Protein AF-A0A2V8Q2A3-F1 (afdb_monomer_lite)

Structure (mmCIF, N/CA/C/O backbone):
data_AF-A0A2V8Q2A3-F1
#
_entry.id   AF-A0A2V8Q2A3-F1
#
loop_
_atom_site.group_PDB
_atom_site.id
_atom_site.type_symbol
_atom_site.label_atom_id
_atom_site.label_alt_id
_atom_site.label_comp_id
_atom_site.label_asym_id
_atom_site.label_entity_id
_atom_site.label_seq_id
_atom_site.pdbx_PDB_ins_code
_atom_site.Cartn_x
_atom_site.Cartn_y
_atom_site.Cartn_z
_atom_site.occupancy
_atom_site.B_iso_or_equiv
_atom_site.auth_seq_id
_atom_site.auth_comp_id
_atom_site.auth_asym_id
_atom_site.auth_atom_id
_atom_site.pdbx_PDB_model_num
ATOM 1 N N . MET A 1 1 ? -83.995 -7.695 6.734 1.00 39.56 1 MET A N 1
ATOM 2 C CA . MET A 1 1 ? -83.253 -7.052 5.630 1.00 39.56 1 MET A CA 1
ATOM 3 C C . MET A 1 1 ? -81.936 -6.563 6.215 1.00 39.56 1 MET A C 1
ATOM 5 O O . MET A 1 1 ? -81.963 -5.676 7.056 1.00 39.56 1 MET A O 1
ATOM 9 N N . TYR A 1 2 ? -80.833 -7.259 5.929 1.00 39.94 2 TYR A N 1
ATOM 10 C CA . TYR A 1 2 ? -79.522 -7.012 6.541 1.00 39.94 2 TYR A CA 1
ATOM 11 C C . TYR A 1 2 ? -78.888 -5.741 5.960 1.00 39.94 2 TYR A C 1
ATOM 13 O O . TYR A 1 2 ? -78.730 -5.645 4.746 1.00 39.94 2 TYR A O 1
ATOM 21 N N . LEU A 1 3 ? -78.504 -4.792 6.817 1.00 38.31 3 LEU A N 1
ATOM 22 C CA . LEU A 1 3 ? -77.624 -3.684 6.446 1.00 38.31 3 LEU A CA 1
ATOM 23 C C . LEU A 1 3 ? -76.182 -4.138 6.727 1.00 38.31 3 LEU A C 1
ATOM 25 O O . LEU A 1 3 ? -75.774 -4.235 7.883 1.00 38.31 3 LEU A O 1
ATOM 29 N N . LEU A 1 4 ? -75.438 -4.505 5.679 1.00 42.66 4 LEU A N 1
ATOM 30 C CA . LEU A 1 4 ? -74.013 -4.830 5.781 1.00 42.66 4 LEU A CA 1
ATOM 31 C C . LEU A 1 4 ? -73.208 -3.531 5.922 1.00 42.66 4 LEU A C 1
ATOM 33 O O . LEU A 1 4 ? -73.005 -2.808 4.948 1.00 42.66 4 LEU A O 1
ATOM 37 N N . SER A 1 5 ? -72.719 -3.254 7.126 1.00 50.38 5 SER A N 1
ATOM 38 C CA . SER A 1 5 ? -71.691 -2.239 7.361 1.00 50.38 5 SER A CA 1
ATOM 39 C C . SER A 1 5 ? -70.329 -2.787 6.925 1.00 50.38 5 SER A C 1
ATOM 41 O O . SER A 1 5 ? -69.713 -3.577 7.637 1.00 50.38 5 SER A O 1
ATOM 43 N N . PHE A 1 6 ? -69.849 -2.377 5.750 1.00 48.38 6 PHE A N 1
ATOM 44 C CA . PHE A 1 6 ? -68.465 -2.598 5.327 1.00 48.38 6 PHE A CA 1
ATOM 45 C C . PHE A 1 6 ? -67.551 -1.595 6.043 1.00 48.38 6 PHE A C 1
ATOM 47 O O . PHE A 1 6 ? -67.412 -0.451 5.617 1.00 48.38 6 PHE A O 1
ATOM 54 N N . VAL A 1 7 ? -66.916 -2.017 7.137 1.00 54.50 7 VAL A N 1
ATOM 55 C CA . VAL A 1 7 ? -65.781 -1.289 7.719 1.00 54.50 7 VAL A CA 1
ATOM 56 C C . VAL A 1 7 ? -64.512 -1.853 7.085 1.00 54.50 7 VAL A C 1
ATOM 58 O O . VAL A 1 7 ? -64.016 -2.905 7.482 1.00 54.50 7 VAL A O 1
ATOM 61 N N . LEU A 1 8 ? -64.012 -1.170 6.052 1.00 52.56 8 LEU A N 1
ATOM 62 C CA . LEU A 1 8 ? -62.699 -1.441 5.470 1.00 52.56 8 LEU A CA 1
ATOM 63 C C . LEU A 1 8 ? -61.628 -1.027 6.494 1.00 52.56 8 LEU A C 1
ATOM 65 O O . LEU A 1 8 ? -61.314 0.153 6.651 1.00 52.56 8 LEU A O 1
ATOM 69 N N . GLY A 1 9 ? -61.089 -2.001 7.225 1.00 53.72 9 GLY A N 1
ATOM 70 C CA . GLY A 1 9 ? -59.920 -1.803 8.073 1.00 53.72 9 GLY A CA 1
ATOM 71 C C . GLY A 1 9 ? -58.690 -1.529 7.212 1.00 53.72 9 GLY A C 1
ATOM 72 O O . GLY A 1 9 ? -58.148 -2.441 6.590 1.00 53.72 9 GLY A O 1
ATOM 73 N N . PHE A 1 10 ? -58.241 -0.275 7.173 1.00 53.62 10 PHE A N 1
ATOM 74 C CA . PHE A 1 10 ? -56.933 0.085 6.634 1.00 53.62 10 PHE A CA 1
ATOM 75 C C . PHE A 1 10 ? -55.842 -0.461 7.566 1.00 53.62 10 PHE A C 1
ATOM 77 O O . PHE A 1 10 ? -55.455 0.173 8.547 1.00 53.62 10 PHE A O 1
ATOM 84 N N . TYR A 1 11 ? -55.344 -1.658 7.253 1.00 53.25 11 TYR A N 1
ATOM 85 C CA . TYR A 1 11 ? -54.099 -2.183 7.805 1.00 53.25 11 TYR A CA 1
ATOM 86 C C . TYR A 1 11 ? -52.934 -1.359 7.251 1.00 53.25 11 TYR A C 1
ATOM 88 O O . TYR A 1 11 ? -52.413 -1.621 6.168 1.00 53.25 11 TYR A O 1
ATOM 96 N N . ILE A 1 12 ? -52.527 -0.335 7.999 1.00 57.44 12 ILE A N 1
ATOM 97 C CA . ILE A 1 12 ? -51.263 0.366 7.774 1.00 57.44 12 ILE A CA 1
ATOM 98 C C . ILE A 1 12 ? -50.139 -0.585 8.193 1.00 57.44 12 ILE A C 1
ATOM 100 O O . ILE A 1 12 ? -49.750 -0.659 9.358 1.00 57.44 12 ILE A O 1
ATOM 104 N N . TRP A 1 13 ? -49.636 -1.357 7.231 1.00 53.16 13 TRP A N 1
ATOM 105 C CA . TRP A 1 13 ? -48.379 -2.078 7.375 1.00 53.16 13 TRP A CA 1
ATOM 106 C C . TRP A 1 13 ? -47.254 -1.043 7.412 1.00 53.16 13 TRP A C 1
ATOM 108 O O . TRP A 1 13 ? -46.743 -0.597 6.385 1.00 53.16 13 TRP A O 1
ATOM 118 N N . ASN A 1 14 ? -46.890 -0.613 8.617 1.00 52.22 14 ASN A N 1
ATOM 119 C CA . ASN A 1 14 ? -45.687 0.170 8.830 1.00 52.22 14 ASN A CA 1
ATOM 120 C C . ASN A 1 14 ? -44.480 -0.765 8.663 1.00 52.22 14 ASN A C 1
ATOM 122 O O . ASN A 1 14 ? -43.992 -1.355 9.624 1.00 52.22 14 ASN A O 1
ATOM 126 N N . CYS A 1 15 ? -44.028 -0.957 7.423 1.00 58.41 15 CYS A N 1
ATOM 127 C CA . CYS A 1 15 ? -42.730 -1.563 7.159 1.00 58.41 15 CYS A CA 1
ATOM 128 C C . CYS A 1 15 ? -41.649 -0.525 7.480 1.00 58.41 15 CYS A C 1
ATOM 130 O O . CYS A 1 15 ? -41.096 0.119 6.588 1.00 58.41 15 CYS A O 1
ATOM 132 N N . SER A 1 16 ? -41.311 -0.377 8.762 1.00 60.31 16 SER A N 1
ATOM 133 C CA . SER A 1 16 ? -40.026 0.201 9.131 1.00 60.31 16 SER A CA 1
ATOM 134 C C . SER A 1 16 ? -38.950 -0.793 8.697 1.00 60.31 16 SER A C 1
ATOM 136 O O . SER A 1 16 ? -38.624 -1.762 9.380 1.00 60.31 16 SER A O 1
ATOM 138 N N . ARG A 1 17 ? -38.417 -0.598 7.487 1.00 55.19 17 ARG A N 1
ATOM 139 C CA . ARG A 1 17 ? -37.223 -1.311 7.035 1.00 55.19 17 ARG A CA 1
ATOM 140 C C . ARG A 1 17 ? -36.075 -0.813 7.910 1.00 55.19 17 ARG A C 1
ATOM 142 O O . ARG A 1 17 ? -35.442 0.193 7.597 1.00 55.19 17 ARG A O 1
ATOM 149 N N . ALA A 1 18 ? -35.848 -1.473 9.042 1.00 58.09 18 ALA A N 1
ATOM 150 C CA . ALA A 1 18 ? -34.633 -1.286 9.809 1.00 58.09 18 ALA A CA 1
ATOM 151 C C . ALA A 1 18 ? -33.475 -1.601 8.857 1.00 58.09 18 ALA A C 1
ATOM 153 O O . ALA A 1 18 ? -33.316 -2.744 8.426 1.00 58.09 18 ALA A O 1
ATOM 154 N N . LYS A 1 19 ? -32.711 -0.578 8.455 1.00 50.00 19 LYS A N 1
ATOM 155 C CA . LYS A 1 19 ? -31.405 -0.807 7.844 1.00 50.00 19 LYS A CA 1
ATOM 156 C C . LYS A 1 19 ? -30.604 -1.534 8.913 1.00 50.00 19 LYS A C 1
ATOM 158 O O . LYS A 1 19 ? -30.215 -0.916 9.901 1.00 50.00 19 LYS A O 1
ATOM 163 N N . SER A 1 20 ? -30.426 -2.843 8.762 1.00 51.31 20 SER A N 1
ATOM 164 C CA . SER A 1 20 ? -29.426 -3.555 9.541 1.00 51.31 20 SER A CA 1
ATOM 165 C C . SER A 1 20 ? -28.113 -2.833 9.276 1.00 51.31 20 SER A C 1
ATOM 167 O O . SER A 1 20 ? -27.634 -2.822 8.142 1.00 51.31 20 SER A O 1
ATOM 169 N N . VAL A 1 21 ? -27.574 -2.164 10.294 1.00 52.38 21 VAL A N 1
ATOM 170 C CA . VAL A 1 21 ? -26.184 -1.721 10.278 1.00 52.38 21 VAL A CA 1
ATOM 171 C C . VAL A 1 21 ? -25.392 -3.014 10.211 1.00 52.38 21 VAL A C 1
ATOM 173 O O . VAL A 1 21 ? -25.235 -3.716 11.208 1.00 52.38 21 VAL A O 1
ATOM 176 N N . GLN A 1 22 ? -25.036 -3.414 8.996 1.00 48.97 22 GLN A N 1
ATOM 177 C CA . GLN A 1 22 ? -24.249 -4.604 8.767 1.00 48.97 22 GLN A CA 1
ATOM 178 C C . GLN A 1 22 ? -22.867 -4.277 9.309 1.00 48.97 22 GLN A C 1
ATOM 180 O O . GLN A 1 22 ? -22.082 -3.587 8.667 1.00 48.97 22 GLN A O 1
ATOM 185 N N . GLN A 1 23 ? -22.626 -4.674 10.556 1.00 49.50 23 GLN A N 1
ATOM 186 C CA . GLN A 1 23 ? -21.353 -4.463 11.214 1.00 49.50 23 GLN A CA 1
ATOM 187 C C . GLN A 1 23 ? -20.309 -5.236 10.411 1.00 49.50 23 GLN A C 1
ATOM 189 O O . GLN A 1 23 ? -20.302 -6.470 10.405 1.00 49.50 23 GLN A O 1
ATOM 194 N N . SER A 1 24 ? -19.503 -4.506 9.636 1.00 58.00 24 SER A N 1
ATOM 195 C CA . SER A 1 24 ? -18.461 -5.100 8.810 1.00 58.00 24 SER A CA 1
ATOM 196 C C . SER A 1 24 ? -17.510 -5.875 9.717 1.00 58.00 24 SER A C 1
ATOM 198 O O . SER A 1 24 ? -17.198 -5.451 10.835 1.00 58.00 24 SER A O 1
ATOM 200 N N . LYS A 1 25 ? -17.076 -7.057 9.264 1.00 62.62 25 LYS A N 1
ATOM 201 C CA . LYS A 1 25 ? -16.051 -7.810 9.990 1.00 62.62 25 LYS A CA 1
ATOM 202 C C . LYS A 1 25 ? -14.830 -6.903 10.209 1.00 62.62 25 LYS A C 1
ATOM 204 O O . LYS A 1 25 ? -14.496 -6.104 9.328 1.00 62.62 25 LYS A O 1
ATOM 209 N N . PRO A 1 26 ? -14.139 -7.014 11.353 1.00 67.69 26 PRO A N 1
ATOM 210 C CA . PRO A 1 26 ? -12.920 -6.256 11.567 1.00 67.69 26 PRO A CA 1
ATOM 211 C C . PRO A 1 26 ? -11.882 -6.638 10.497 1.00 67.69 26 PRO A C 1
ATOM 213 O O . PRO A 1 26 ? -11.457 -7.787 10.430 1.00 67.69 26 PRO A O 1
ATOM 216 N N . PHE A 1 27 ? -11.495 -5.687 9.647 1.00 75.62 27 PHE A N 1
ATOM 217 C CA . PHE A 1 27 ? -10.250 -5.698 8.895 1.00 75.62 27 PHE A CA 1
ATOM 218 C C . PHE A 1 27 ? -9.092 -5.974 9.860 1.00 75.62 27 PHE A C 1
ATOM 220 O O . PHE A 1 27 ? -8.997 -5.265 10.871 1.00 75.62 27 PHE A O 1
ATOM 227 N N . PRO A 1 28 ? -8.259 -6.995 9.601 1.00 81.94 28 PRO A N 1
ATOM 228 C CA . PRO A 1 28 ? -7.145 -7.296 10.486 1.00 81.94 28 PRO A CA 1
ATOM 229 C C . PRO A 1 28 ? -6.132 -6.150 10.507 1.00 81.94 28 PRO A C 1
ATOM 231 O O . PRO A 1 28 ? -5.927 -5.463 9.519 1.00 81.94 28 PRO A O 1
ATOM 234 N N . LEU A 1 29 ? -5.496 -5.929 11.651 1.00 90.50 29 LEU A N 1
ATOM 235 C CA . LEU A 1 29 ? -4.277 -5.125 11.722 1.00 90.50 29 LEU A CA 1
ATOM 236 C C . LEU A 1 29 ? -3.069 -6.051 11.562 1.00 90.50 29 LEU A C 1
ATOM 238 O O . LEU A 1 29 ? -3.175 -7.255 11.813 1.00 90.50 29 LEU A O 1
ATOM 242 N N . GLY A 1 30 ? -1.917 -5.485 11.210 1.00 93.00 30 GLY A N 1
ATOM 243 C CA . GLY A 1 30 ? -0.652 -6.214 11.168 1.00 93.00 30 GLY A CA 1
ATOM 244 C C . GLY A 1 30 ? 0.082 -6.116 9.837 1.00 93.00 30 GLY A C 1
ATOM 245 O O . GLY A 1 30 ? -0.148 -5.206 9.040 1.00 93.00 30 GLY A O 1
ATOM 246 N N . GLU A 1 31 ? 1.012 -7.048 9.636 1.00 95.12 31 GLU A N 1
ATOM 247 C CA . GLU A 1 31 ? 1.881 -7.088 8.462 1.00 95.12 31 GLU A CA 1
ATOM 248 C C . GLU A 1 31 ? 1.323 -7.981 7.352 1.00 95.12 31 GLU A C 1
ATOM 250 O O . GLU A 1 31 ? 0.933 -9.129 7.573 1.00 95.12 31 GLU A O 1
ATOM 255 N N . TYR A 1 32 ? 1.384 -7.465 6.130 1.00 93.81 32 TYR A N 1
ATOM 256 C CA . TYR A 1 32 ? 0.985 -8.129 4.901 1.00 93.81 32 TYR A CA 1
ATOM 257 C C . TYR A 1 32 ? 2.169 -8.177 3.956 1.00 93.81 32 TYR A C 1
ATOM 259 O O . TYR A 1 32 ? 2.877 -7.186 3.767 1.00 93.81 32 TYR A O 1
ATOM 267 N N . GLN A 1 33 ? 2.346 -9.322 3.308 1.00 95.94 33 GLN A N 1
ATOM 268 C CA . GLN A 1 33 ? 3.279 -9.426 2.198 1.00 95.94 33 GLN A CA 1
ATOM 269 C C . GLN A 1 33 ? 2.676 -8.755 0.966 1.00 95.94 33 GLN A C 1
ATOM 271 O O . GLN A 1 33 ? 1.515 -8.977 0.627 1.00 95.94 33 GLN A O 1
ATOM 276 N N . TYR A 1 34 ? 3.484 -7.947 0.293 1.00 95.06 34 TYR A N 1
ATOM 277 C CA . TYR A 1 34 ? 3.113 -7.243 -0.922 1.00 95.06 34 TYR A CA 1
ATOM 278 C C . TYR A 1 34 ? 3.884 -7.801 -2.112 1.00 95.06 34 TYR A C 1
ATOM 280 O O . TYR A 1 34 ? 5.096 -8.008 -2.033 1.00 95.06 34 TYR A O 1
ATOM 288 N N . ALA A 1 35 ? 3.186 -7.983 -3.231 1.00 95.88 35 ALA A N 1
ATOM 289 C CA . ALA A 1 35 ? 3.783 -8.303 -4.518 1.00 95.88 35 ALA A CA 1
ATOM 290 C C . ALA A 1 35 ? 3.094 -7.496 -5.626 1.00 95.88 35 ALA A C 1
ATOM 292 O O . ALA A 1 35 ? 1.869 -7.502 -5.738 1.00 95.88 35 ALA A O 1
ATOM 293 N N . GLY A 1 36 ? 3.896 -6.818 -6.444 1.00 94.00 36 GLY A N 1
ATOM 294 C CA . GLY A 1 36 ? 3.461 -6.099 -7.637 1.00 94.00 36 GLY A CA 1
ATOM 295 C C . GLY A 1 36 ? 3.981 -6.780 -8.900 1.00 94.00 36 GLY A C 1
ATOM 296 O O . GLY A 1 36 ? 5.133 -7.222 -8.944 1.00 94.00 36 GLY A O 1
ATOM 297 N N . PHE A 1 37 ? 3.137 -6.840 -9.927 1.00 94.81 37 PHE A N 1
ATOM 298 C CA . PHE A 1 37 ? 3.409 -7.543 -11.179 1.00 94.81 37 PHE A CA 1
ATOM 299 C C . PHE A 1 37 ? 3.294 -6.600 -12.374 1.00 94.81 37 PHE A C 1
ATOM 301 O O . PHE A 1 37 ? 2.522 -5.639 -12.345 1.00 94.81 37 PHE A O 1
ATOM 308 N N . ASP A 1 38 ? 4.062 -6.872 -13.424 1.00 93.56 38 ASP A N 1
ATOM 309 C CA . ASP A 1 38 ? 3.939 -6.164 -14.692 1.00 93.56 38 ASP A CA 1
ATOM 310 C C . ASP A 1 38 ? 2.801 -6.738 -15.561 1.00 93.56 38 ASP A C 1
ATOM 312 O O . ASP A 1 38 ? 2.100 -7.683 -15.194 1.00 93.56 38 ASP A O 1
ATOM 316 N N . LYS A 1 39 ? 2.618 -6.179 -16.762 1.00 93.12 39 LYS A N 1
ATOM 317 C CA . LYS A 1 39 ? 1.577 -6.622 -17.705 1.00 93.12 39 LYS A CA 1
ATOM 318 C C . LYS A 1 39 ? 1.747 -8.057 -18.226 1.00 93.12 39 LYS A C 1
ATOM 320 O O . LYS A 1 39 ? 0.821 -8.576 -18.841 1.00 93.12 39 LYS A O 1
ATOM 325 N N . LYS A 1 40 ? 2.928 -8.658 -18.070 1.00 95.25 40 LYS A N 1
ATOM 326 C CA . LYS A 1 40 ? 3.223 -10.043 -18.460 1.00 95.25 40 LYS A CA 1
ATOM 327 C C . LYS A 1 40 ? 3.036 -11.012 -17.291 1.00 95.25 40 LYS A C 1
ATOM 329 O O . LYS A 1 40 ? 3.055 -12.218 -17.512 1.00 95.25 40 LYS A O 1
ATOM 334 N N . GLY A 1 41 ? 2.815 -10.493 -16.081 1.00 95.62 41 GLY A N 1
ATOM 335 C CA . GLY A 1 41 ? 2.719 -11.278 -14.856 1.00 95.62 41 GLY A CA 1
ATOM 336 C C . GLY A 1 41 ? 4.068 -11.509 -14.177 1.00 95.62 41 GLY A C 1
ATOM 337 O O . GLY A 1 41 ? 4.131 -12.284 -13.224 1.00 95.62 41 GLY A O 1
ATOM 338 N N . ASP A 1 42 ? 5.135 -10.839 -14.619 1.00 95.94 42 ASP A N 1
ATOM 339 C CA . ASP A 1 42 ? 6.435 -10.924 -13.962 1.00 95.94 42 ASP A CA 1
ATOM 340 C C . ASP A 1 42 ? 6.397 -10.109 -12.662 1.00 9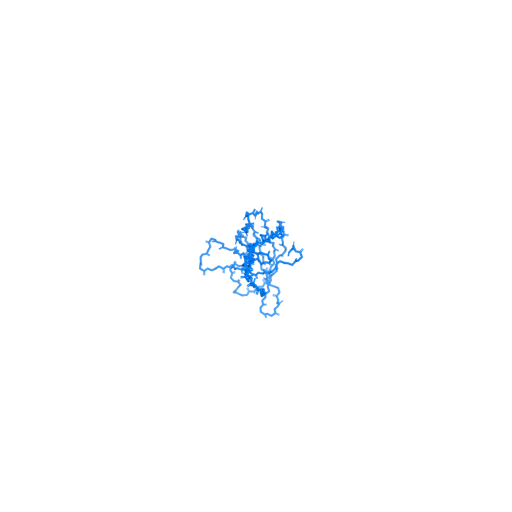5.94 42 ASP A C 1
ATOM 342 O O . ASP A 1 42 ? 5.953 -8.957 -12.643 1.00 95.94 42 ASP A O 1
ATOM 346 N N . LYS A 1 43 ? 6.858 -10.694 -11.550 1.00 96.62 43 LYS A N 1
ATOM 347 C CA . LYS A 1 43 ? 6.952 -9.983 -10.265 1.00 96.62 43 LYS A CA 1
ATOM 348 C C . LYS A 1 43 ? 8.065 -8.936 -10.340 1.00 96.62 43 LYS A C 1
ATOM 350 O O . LYS A 1 43 ? 9.227 -9.289 -10.523 1.00 96.62 43 LYS A O 1
ATOM 355 N N . ILE A 1 44 ? 7.718 -7.665 -10.141 1.00 96.94 44 ILE A N 1
ATOM 356 C CA . ILE A 1 44 ? 8.633 -6.515 -10.285 1.00 96.94 44 ILE A CA 1
ATOM 357 C C . ILE A 1 44 ? 8.787 -5.681 -9.008 1.00 96.94 44 ILE A C 1
ATOM 359 O O . ILE A 1 44 ? 9.722 -4.886 -8.907 1.00 96.94 44 ILE A O 1
ATOM 363 N N . VAL A 1 45 ? 7.901 -5.863 -8.026 1.00 96.81 45 VAL A N 1
ATOM 364 C CA . VAL A 1 45 ? 7.969 -5.216 -6.709 1.00 96.81 45 VAL A CA 1
ATOM 365 C C . VAL A 1 45 ? 7.600 -6.237 -5.640 1.00 96.81 45 VAL A C 1
ATOM 367 O O . VAL A 1 45 ? 6.672 -7.02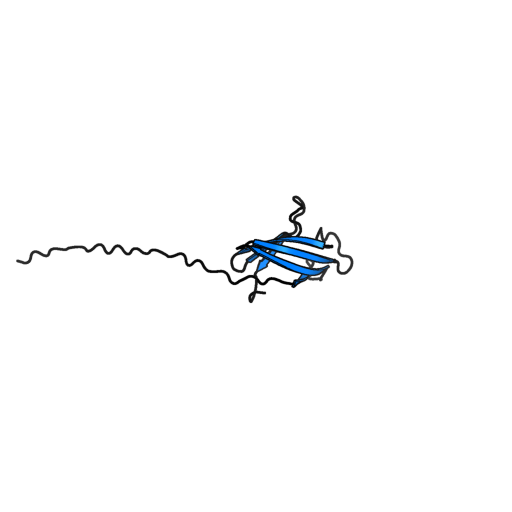2 -5.830 1.00 96.81 45 VAL A O 1
ATOM 370 N N . GLU A 1 46 ? 8.289 -6.215 -4.505 1.00 97.88 46 GLU A N 1
ATOM 371 C CA . GLU A 1 46 ? 7.905 -6.985 -3.322 1.00 97.88 46 GLU A CA 1
ATOM 372 C C . GLU A 1 46 ? 8.192 -6.226 -2.030 1.00 97.88 46 GLU A C 1
ATOM 374 O O . GLU A 1 46 ? 8.999 -5.300 -2.009 1.00 97.88 46 GLU A O 1
ATOM 379 N N . GLY A 1 47 ? 7.558 -6.622 -0.934 1.00 97.69 47 GLY A N 1
ATOM 380 C CA . GLY A 1 47 ? 7.850 -6.040 0.366 1.00 97.69 47 GLY A CA 1
ATOM 381 C C . GLY A 1 47 ? 6.720 -6.242 1.352 1.00 97.69 47 GLY A C 1
ATOM 382 O O . GLY A 1 47 ? 6.034 -7.262 1.317 1.00 97.69 47 GLY A O 1
ATOM 383 N N . ARG A 1 48 ? 6.537 -5.264 2.236 1.00 97.38 48 ARG A N 1
ATOM 384 C CA . ARG A 1 48 ? 5.578 -5.343 3.337 1.00 97.38 48 ARG A CA 1
ATOM 385 C C . ARG A 1 48 ? 4.684 -4.112 3.368 1.00 97.38 48 ARG A C 1
ATOM 387 O O . ARG A 1 48 ? 5.164 -2.998 3.151 1.00 97.38 48 ARG A O 1
ATOM 394 N N . LEU A 1 49 ? 3.418 -4.331 3.698 1.00 96.00 49 LEU A N 1
ATOM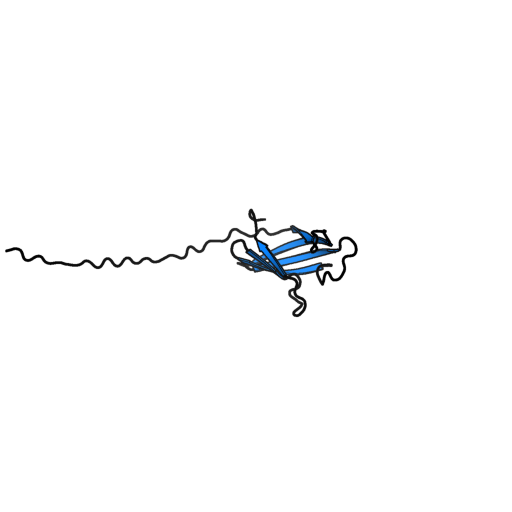 395 C CA . LEU A 1 49 ? 2.482 -3.314 4.169 1.00 96.00 49 LEU A CA 1
ATOM 396 C C . LEU A 1 49 ? 2.203 -3.607 5.646 1.00 96.00 49 LEU A C 1
ATOM 398 O O . LEU A 1 49 ? 1.854 -4.734 5.979 1.00 96.00 49 LEU A O 1
ATOM 402 N N . ALA A 1 50 ? 2.341 -2.623 6.522 1.00 96.62 50 ALA A N 1
ATOM 403 C CA . ALA A 1 50 ? 1.985 -2.727 7.930 1.00 96.62 50 ALA A CA 1
ATOM 404 C C . ALA A 1 50 ? 0.785 -1.821 8.197 1.00 96.62 50 ALA A C 1
ATOM 406 O O . ALA A 1 50 ? 0.909 -0.601 8.133 1.00 96.62 50 ALA A O 1
ATOM 407 N N . ILE A 1 51 ? -0.375 -2.402 8.495 1.00 95.56 51 ILE A N 1
ATOM 408 C CA . ILE A 1 51 ? -1.560 -1.640 8.897 1.00 95.56 51 ILE A CA 1
ATOM 409 C C . ILE A 1 51 ? -1.530 -1.499 10.415 1.00 95.56 51 ILE A C 1
ATOM 411 O O . ILE A 1 51 ? -1.663 -2.486 11.143 1.00 95.56 51 ILE A O 1
ATOM 415 N N . THR A 1 52 ? -1.306 -0.273 10.883 1.00 96.00 52 THR A N 1
ATOM 416 C CA . THR A 1 52 ? -0.959 0.031 12.278 1.00 96.00 52 THR A CA 1
ATOM 417 C C . THR A 1 52 ? -2.135 0.571 13.077 1.00 96.00 52 THR A C 1
ATOM 419 O O . THR A 1 52 ? -2.164 0.403 14.296 1.00 96.00 52 THR A O 1
ATOM 422 N N . SER A 1 53 ? -3.128 1.178 12.423 1.00 94.44 53 SER A N 1
ATOM 423 C CA . SER A 1 53 ? -4.325 1.664 13.104 1.00 94.44 53 SER A CA 1
ATOM 424 C C . SER A 1 53 ? -5.578 1.589 12.241 1.00 94.44 53 SER A C 1
ATOM 426 O O . SER A 1 53 ? -5.529 1.548 11.007 1.00 94.44 53 SER A O 1
ATOM 428 N N . ARG A 1 54 ? -6.720 1.572 12.932 1.00 91.06 54 ARG A N 1
ATOM 429 C CA . ARG A 1 54 ? -8.048 1.640 12.335 1.00 91.06 54 ARG A CA 1
ATOM 430 C C . ARG A 1 54 ? -8.984 2.466 13.209 1.00 91.06 54 ARG A C 1
ATOM 432 O O . ARG A 1 54 ? -9.118 2.191 14.399 1.00 91.06 54 ARG A O 1
ATOM 439 N N . GLU A 1 55 ? -9.674 3.407 12.583 1.00 91.75 55 GLU A N 1
ATOM 440 C CA . GLU A 1 55 ? -10.733 4.226 13.169 1.00 91.75 55 GLU A CA 1
ATOM 441 C C . GLU A 1 55 ? -11.951 4.126 12.244 1.00 91.75 55 GLU A C 1
ATOM 443 O O . GLU A 1 55 ? -11.900 4.570 11.102 1.00 91.75 55 GLU A O 1
ATOM 448 N N . GLU A 1 56 ? -13.027 3.483 12.707 1.00 89.44 56 GLU A N 1
ATOM 449 C CA . GLU A 1 56 ? -14.221 3.188 11.894 1.00 89.44 56 GLU A CA 1
ATOM 450 C C . GLU A 1 56 ? -13.896 2.428 10.588 1.00 89.44 56 GLU A C 1
ATOM 452 O O . GLU A 1 56 ? -13.494 1.257 10.620 1.00 89.44 56 GLU A O 1
ATOM 457 N N . ASP A 1 57 ? -14.099 3.052 9.429 1.00 91.06 57 ASP A N 1
ATOM 458 C CA . ASP A 1 57 ? -13.765 2.523 8.109 1.00 91.06 57 ASP A CA 1
ATOM 459 C C . ASP A 1 57 ? -12.384 2.976 7.622 1.00 91.06 57 ASP A C 1
ATOM 461 O O . ASP A 1 57 ? -11.898 2.450 6.625 1.00 91.06 57 ASP A O 1
ATOM 465 N N . ARG A 1 58 ? -11.705 3.881 8.327 1.00 94.56 58 ARG A N 1
ATOM 466 C CA . ARG A 1 58 ? -10.397 4.399 7.934 1.00 94.56 58 ARG A CA 1
ATOM 467 C C . ARG A 1 58 ? -9.263 3.582 8.531 1.00 94.56 58 ARG A C 1
ATOM 469 O O . ARG A 1 58 ? -9.275 3.241 9.713 1.00 94.56 58 ARG A O 1
ATOM 476 N N . ILE A 1 59 ? -8.253 3.297 7.717 1.00 94.56 59 ILE A N 1
ATOM 477 C CA . ILE A 1 59 ? -7.027 2.613 8.130 1.00 94.56 59 ILE A CA 1
ATOM 478 C C . ILE A 1 59 ? -5.807 3.468 7.817 1.00 94.56 59 ILE A C 1
ATOM 480 O O . ILE A 1 59 ? -5.792 4.226 6.843 1.00 94.56 59 ILE A O 1
ATOM 484 N N . LYS A 1 60 ? -4.770 3.311 8.635 1.00 97.00 60 LYS A N 1
ATOM 485 C CA . LYS A 1 60 ? -3.454 3.903 8.400 1.00 97.00 60 LYS A CA 1
ATOM 486 C C . LYS A 1 60 ? -2.369 2.859 8.571 1.00 97.00 60 LYS A C 1
ATOM 488 O O . LYS A 1 60 ? -2.549 1.850 9.260 1.00 97.00 60 LYS A O 1
ATOM 493 N N . GLY A 1 61 ? -1.239 3.113 7.936 1.00 96.69 61 GLY A N 1
ATOM 494 C CA . GLY A 1 61 ? -0.124 2.196 7.979 1.00 96.69 61 GLY A CA 1
ATOM 495 C C . GLY A 1 61 ? 1.141 2.750 7.362 1.00 96.69 61 GLY A C 1
ATOM 496 O O . GLY A 1 61 ? 1.240 3.920 6.996 1.00 96.69 61 GLY A O 1
ATOM 497 N N . GLU A 1 62 ? 2.100 1.852 7.232 1.00 97.44 62 GLU A N 1
ATOM 498 C CA . GLU A 1 62 ? 3.394 2.092 6.621 1.00 97.44 62 GLU A CA 1
ATOM 499 C C . GLU A 1 62 ? 3.698 0.985 5.621 1.00 97.44 62 GLU A C 1
ATOM 501 O O . GLU A 1 62 ? 3.119 -0.103 5.647 1.00 97.44 62 GLU A O 1
ATOM 506 N N . TRP A 1 63 ? 4.633 1.246 4.724 1.00 97.44 63 TRP A N 1
ATOM 507 C CA . TRP A 1 63 ? 5.083 0.264 3.759 1.00 97.44 63 TRP A CA 1
ATOM 508 C C . TRP A 1 63 ? 6.577 0.357 3.527 1.00 97.44 63 TRP A C 1
ATOM 510 O O . TRP A 1 63 ? 7.194 1.417 3.644 1.00 97.44 63 TRP A O 1
ATOM 520 N N . GLN A 1 64 ? 7.153 -0.779 3.151 1.00 97.69 64 GLN A N 1
ATOM 521 C CA . GLN A 1 64 ? 8.525 -0.878 2.683 1.00 97.69 64 GLN A CA 1
ATOM 522 C C . GLN A 1 64 ? 8.567 -1.837 1.498 1.00 97.69 64 GLN A C 1
ATOM 524 O O . GLN A 1 64 ? 8.332 -3.035 1.656 1.00 97.69 64 GLN A O 1
ATOM 529 N N . LEU A 1 65 ? 8.862 -1.301 0.317 1.00 97.25 65 LEU A N 1
ATOM 530 C CA . LEU A 1 65 ? 8.759 -1.989 -0.965 1.00 97.25 65 LEU A CA 1
ATOM 531 C C .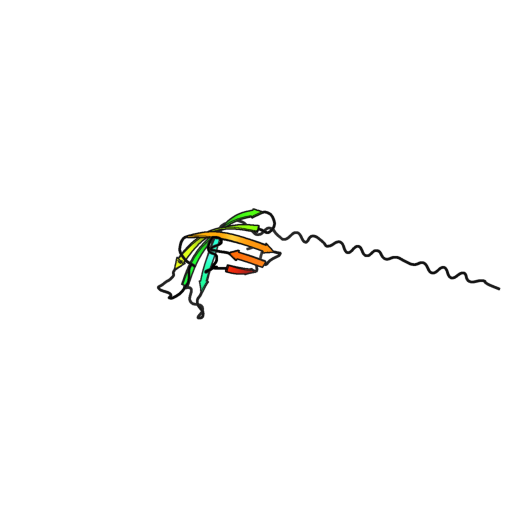 LEU A 1 65 ? 10.087 -1.914 -1.721 1.00 97.25 65 LEU A C 1
ATOM 533 O O . LEU A 1 65 ? 10.714 -0.861 -1.808 1.00 97.25 65 LEU A O 1
ATOM 537 N N . ASN A 1 66 ? 10.507 -3.019 -2.317 1.00 97.06 66 ASN A N 1
ATOM 538 C CA . ASN A 1 66 ? 11.744 -3.144 -3.073 1.00 97.06 66 ASN A CA 1
ATOM 539 C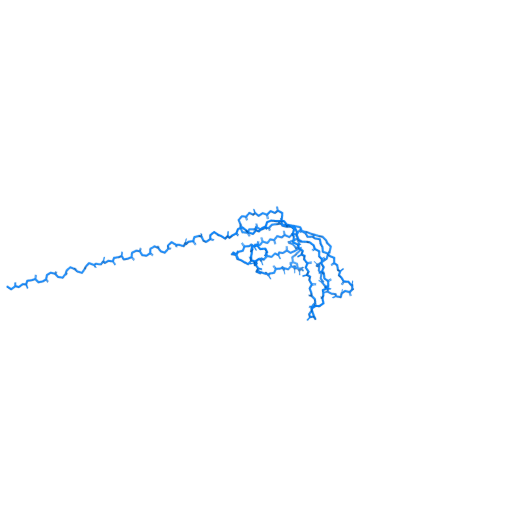 C . ASN A 1 66 ? 11.437 -3.535 -4.518 1.00 97.06 66 ASN A C 1
ATOM 541 O O . ASN A 1 66 ? 10.531 -4.326 -4.780 1.00 97.06 66 ASN A O 1
ATOM 545 N N . LYS A 1 67 ? 12.224 -3.008 -5.461 1.00 96.62 67 LYS A N 1
ATOM 546 C CA . LYS A 1 67 ? 12.190 -3.475 -6.851 1.00 96.62 67 LYS A CA 1
ATOM 547 C C . LYS A 1 67 ? 12.794 -4.876 -6.960 1.00 96.62 67 LYS A C 1
ATOM 549 O O . LYS A 1 67 ? 13.804 -5.164 -6.320 1.00 96.62 67 LYS A O 1
ATOM 554 N N . ILE A 1 68 ? 12.226 -5.694 -7.836 1.00 97.19 68 ILE A N 1
ATOM 555 C CA . ILE A 1 68 ? 12.791 -6.971 -8.269 1.00 97.19 68 ILE A CA 1
ATOM 556 C C . ILE A 1 68 ? 13.328 -6.818 -9.686 1.00 97.19 68 ILE A C 1
ATOM 558 O O . ILE A 1 68 ? 12.605 -6.407 -10.588 1.00 97.19 68 ILE A O 1
ATOM 562 N N . GLY A 1 69 ? 14.608 -7.143 -9.882 1.00 94.56 69 GLY A N 1
ATOM 563 C CA . GLY A 1 69 ? 15.294 -6.958 -11.159 1.00 94.56 69 GLY A CA 1
ATOM 564 C C . GLY A 1 69 ? 15.530 -5.481 -11.492 1.00 94.56 69 GLY A C 1
ATOM 565 O O . GLY A 1 69 ? 15.850 -4.671 -10.617 1.00 94.56 69 GLY A O 1
ATOM 566 N N . ASN A 1 70 ? 15.390 -5.132 -12.772 1.00 94.19 70 ASN A N 1
ATOM 567 C CA . ASN A 1 70 ? 15.551 -3.760 -13.255 1.00 94.19 70 ASN A CA 1
ATOM 568 C C . ASN A 1 70 ? 14.358 -3.308 -14.119 1.00 94.19 70 ASN A C 1
ATOM 570 O O . ASN A 1 70 ? 14.527 -3.058 -15.312 1.00 94.19 70 ASN A O 1
ATOM 574 N N . PRO A 1 71 ? 13.142 -3.254 -13.549 1.00 92.81 71 PRO A N 1
ATOM 575 C CA . PRO A 1 71 ? 11.953 -2.868 -14.287 1.00 92.81 71 PRO A CA 1
ATOM 576 C C . PRO A 1 71 ? 11.989 -1.368 -14.592 1.00 92.81 71 PRO A C 1
ATOM 578 O O . PRO A 1 71 ? 12.371 -0.545 -13.756 1.00 92.81 71 PRO A O 1
ATOM 581 N N . GLU A 1 72 ? 11.570 -1.000 -15.796 1.00 89.44 72 GLU A N 1
ATOM 582 C CA . GLU A 1 72 ? 11.503 0.397 -16.212 1.00 89.44 72 GLU A CA 1
ATOM 583 C C . GLU A 1 72 ? 10.139 1.010 -15.871 1.00 89.44 72 GLU A C 1
ATOM 585 O O . GLU A 1 72 ? 9.107 0.346 -15.947 1.00 89.44 72 GLU A O 1
ATOM 590 N N . ARG A 1 73 ? 10.124 2.313 -15.556 1.00 87.88 73 ARG A N 1
ATOM 591 C CA . ARG A 1 73 ? 8.898 3.130 -15.428 1.00 87.88 73 ARG A CA 1
ATOM 592 C C . ARG A 1 73 ? 7.873 2.614 -14.402 1.00 87.88 73 ARG A C 1
ATOM 594 O O . ARG A 1 73 ? 6.672 2.756 -14.606 1.00 87.88 73 ARG A O 1
ATOM 601 N N . ILE A 1 74 ? 8.330 2.074 -13.272 1.00 87.31 74 ILE A N 1
ATOM 602 C CA . ILE A 1 74 ? 7.444 1.527 -12.225 1.00 87.31 74 ILE A CA 1
ATOM 603 C C . ILE A 1 74 ? 6.769 2.584 -11.332 1.00 87.31 74 ILE A C 1
ATOM 605 O O . ILE A 1 74 ? 5.959 2.232 -10.482 1.00 87.31 74 ILE A O 1
ATOM 609 N N . GLY A 1 75 ? 7.064 3.875 -11.512 1.00 87.06 75 GLY A N 1
ATOM 610 C CA . GLY A 1 75 ? 6.507 4.948 -10.679 1.00 87.06 75 GLY A CA 1
ATOM 611 C C . GLY A 1 75 ? 6.986 4.903 -9.216 1.00 87.06 75 GLY A C 1
ATOM 612 O O . GLY A 1 75 ? 7.928 4.173 -8.897 1.00 87.06 75 GLY A O 1
ATOM 613 N N . PRO A 1 76 ? 6.367 5.683 -8.310 1.00 88.06 76 PRO A N 1
ATOM 614 C CA . PRO A 1 76 ? 6.771 5.776 -6.905 1.00 88.06 76 PRO A CA 1
ATOM 615 C C . PRO A 1 76 ? 6.234 4.594 -6.074 1.00 88.06 76 PRO A C 1
ATOM 617 O O . PRO A 1 76 ? 5.513 4.776 -5.101 1.00 88.06 76 PRO A O 1
ATOM 620 N N . GLN A 1 77 ? 6.573 3.367 -6.480 1.00 87.44 77 GLN A N 1
ATOM 621 C CA . GLN A 1 77 ? 6.084 2.111 -5.885 1.00 87.44 77 GLN A CA 1
ATOM 622 C C . GLN A 1 77 ? 7.178 1.341 -5.121 1.00 87.44 77 GLN A C 1
ATOM 624 O O . GLN A 1 77 ? 7.068 0.139 -4.895 1.00 87.44 77 GLN A O 1
ATOM 629 N N . THR A 1 78 ? 8.270 2.017 -4.760 1.00 93.81 78 THR A N 1
ATOM 630 C CA . THR A 1 78 ? 9.432 1.433 -4.071 1.00 93.81 78 THR A CA 1
ATOM 631 C C . THR A 1 78 ? 9.997 2.404 -3.045 1.00 93.81 78 THR A C 1
ATOM 633 O O . THR A 1 78 ? 9.842 3.614 -3.188 1.00 93.81 78 THR A O 1
ATOM 636 N N . GLY A 1 79 ? 10.717 1.887 -2.055 1.00 95.12 79 GLY A N 1
ATOM 637 C CA . GLY A 1 79 ? 11.254 2.640 -0.930 1.00 95.12 79 GLY A CA 1
ATOM 638 C C . GLY A 1 79 ? 10.460 2.357 0.338 1.00 95.12 79 GLY A C 1
ATOM 639 O O . GLY A 1 79 ? 10.139 1.207 0.631 1.00 95.12 79 GLY A O 1
ATOM 640 N N . LYS A 1 80 ? 10.152 3.409 1.089 1.00 95.94 80 LYS A N 1
ATOM 641 C CA . LYS A 1 80 ? 9.322 3.355 2.291 1.00 95.94 80 LYS A CA 1
ATOM 642 C C . LYS A 1 80 ? 8.394 4.561 2.341 1.00 95.94 80 LYS A C 1
ATOM 644 O O . LYS A 1 80 ? 8.760 5.618 1.824 1.00 95.94 80 LYS A O 1
ATOM 649 N N . GLY A 1 81 ? 7.253 4.421 2.998 1.00 95.00 81 GLY A N 1
ATOM 650 C CA . GLY A 1 81 ? 6.306 5.515 3.162 1.00 95.00 81 GLY A CA 1
ATOM 651 C C . GLY A 1 81 ? 5.113 5.141 4.025 1.00 95.00 81 GLY A C 1
ATOM 652 O O . GLY A 1 81 ? 5.034 4.037 4.555 1.00 95.00 81 GLY A O 1
ATOM 653 N N . GLU A 1 82 ? 4.195 6.088 4.152 1.00 96.19 82 GLU A N 1
ATOM 654 C CA . GLU A 1 82 ? 2.930 5.923 4.862 1.00 96.19 82 GLU A CA 1
ATOM 655 C C . GLU A 1 82 ? 1.813 5.569 3.880 1.00 96.19 82 GLU A C 1
ATOM 657 O O . GLU A 1 82 ? 1.887 5.883 2.687 1.00 96.19 82 GLU A O 1
ATOM 662 N N . CYS A 1 83 ? 0.757 4.945 4.387 1.00 95.81 83 CYS A N 1
ATOM 663 C CA . CYS A 1 83 ? -0.473 4.733 3.646 1.00 95.81 83 CYS A CA 1
ATOM 664 C C . CYS A 1 83 ? -1.709 5.131 4.461 1.00 95.81 83 CYS A C 1
ATOM 666 O O . CYS A 1 83 ? -1.743 5.014 5.686 1.00 95.81 83 CYS A O 1
ATOM 668 N N . ASP A 1 84 ? -2.730 5.607 3.752 1.00 96.56 84 ASP A N 1
ATOM 669 C CA . ASP A 1 84 ? -4.032 5.997 4.303 1.00 96.56 84 ASP A CA 1
ATOM 670 C C . ASP A 1 84 ? -5.123 5.454 3.383 1.00 96.56 84 ASP A C 1
ATOM 672 O O . ASP A 1 84 ? -4.997 5.502 2.154 1.00 96.56 84 ASP A O 1
ATOM 676 N N . GLY A 1 85 ? -6.164 4.867 3.960 1.00 95.38 85 GLY A N 1
ATOM 677 C CA . GLY A 1 85 ? -7.179 4.189 3.178 1.00 95.38 85 GLY A CA 1
ATOM 678 C C . GLY A 1 85 ? -8.497 3.983 3.894 1.00 95.38 85 GLY A C 1
ATOM 679 O O . GLY A 1 85 ? -8.663 4.318 5.064 1.00 95.38 85 GLY A O 1
ATOM 680 N N . LEU A 1 86 ? -9.431 3.388 3.160 1.00 94.69 86 LEU A N 1
ATOM 681 C CA . LEU A 1 86 ? -10.775 3.051 3.602 1.00 94.69 86 LEU A CA 1
ATOM 682 C C . LEU A 1 86 ? -11.046 1.561 3.385 1.00 94.69 86 LEU A C 1
ATOM 684 O O . LEU A 1 86 ? -10.676 0.983 2.357 1.00 94.69 86 LEU A O 1
ATOM 688 N N . VAL A 1 87 ? -11.748 0.963 4.340 1.00 91.12 87 VAL A N 1
ATOM 689 C CA . VAL A 1 87 ? -12.285 -0.391 4.286 1.00 91.12 87 VAL A CA 1
ATOM 690 C C . VAL A 1 87 ? -13.798 -0.320 4.392 1.00 91.12 87 VAL A C 1
ATOM 692 O O . VAL A 1 87 ? -14.353 -0.076 5.462 1.00 91.12 87 VAL A O 1
ATOM 695 N N . GLN A 1 88 ? -14.468 -0.575 3.274 1.00 88.75 88 GLN A N 1
ATOM 696 C CA . GLN A 1 88 ? -15.924 -0.572 3.190 1.00 88.75 88 GLN A CA 1
ATOM 697 C C . GLN A 1 88 ? -16.400 -1.962 2.806 1.00 88.75 88 GLN A C 1
ATOM 699 O O . GLN A 1 88 ? -16.084 -2.453 1.720 1.00 88.75 88 GLN A O 1
ATOM 704 N N . GLU A 1 89 ? -17.155 -2.583 3.713 1.00 84.44 89 GLU A N 1
ATOM 705 C CA . GLU A 1 89 ? -17.574 -3.982 3.609 1.00 84.44 89 GLU A CA 1
ATOM 706 C C . GLU A 1 89 ? -16.341 -4.896 3.470 1.00 84.44 89 GLU A C 1
ATOM 708 O O . GLU A 1 89 ? -15.570 -5.058 4.415 1.00 84.44 89 GLU A O 1
ATOM 713 N N . ASP A 1 90 ? -16.136 -5.450 2.283 1.00 86.06 90 ASP A N 1
ATOM 714 C CA . ASP A 1 90 ? -15.026 -6.314 1.882 1.00 86.06 90 ASP A CA 1
ATOM 715 C C . ASP A 1 90 ? -14.140 -5.650 0.816 1.00 86.06 90 ASP A C 1
ATOM 717 O O . ASP A 1 90 ? -13.325 -6.310 0.179 1.00 86.06 90 ASP A O 1
ATOM 721 N N . SER A 1 91 ? -14.272 -4.339 0.614 1.00 90.19 91 SER A N 1
ATOM 722 C CA . SER A 1 91 ? -13.451 -3.552 -0.309 1.00 90.19 91 SER A CA 1
ATOM 723 C C . SER A 1 91 ? -12.381 -2.764 0.441 1.00 90.19 91 SER A C 1
ATOM 725 O O . SER A 1 91 ? -12.669 -2.126 1.450 1.00 90.19 91 SER A O 1
ATOM 727 N N . LEU A 1 92 ? -11.164 -2.766 -0.097 1.00 91.38 92 LEU A N 1
ATOM 728 C CA . LEU A 1 92 ? -10.026 -1.984 0.376 1.00 91.38 92 LEU A CA 1
ATOM 729 C C . LEU A 1 92 ? -9.671 -0.922 -0.666 1.00 91.38 92 LEU A C 1
ATOM 731 O O . LEU A 1 92 ? -9.460 -1.248 -1.837 1.00 91.38 92 LEU A O 1
ATOM 735 N N . PHE A 1 93 ? -9.542 0.323 -0.223 1.00 95.19 93 PHE A N 1
ATOM 736 C CA . PHE A 1 93 ? -9.003 1.434 -1.000 1.00 95.19 93 PHE A CA 1
ATOM 737 C C . PHE A 1 93 ? -7.848 2.043 -0.216 1.00 95.19 93 PHE A C 1
ATOM 739 O O . PHE A 1 93 ? -8.081 2.630 0.832 1.00 95.19 93 PHE A O 1
ATOM 746 N N . LEU A 1 94 ? -6.615 1.913 -0.697 1.00 95.06 94 LEU A N 1
ATOM 747 C CA . LEU A 1 94 ? -5.425 2.370 0.020 1.00 95.06 94 LEU A CA 1
ATOM 748 C C . LEU A 1 94 ? -4.596 3.296 -0.866 1.00 95.06 94 LEU A C 1
ATOM 750 O O . LEU A 1 94 ? -4.233 2.915 -1.976 1.00 95.06 94 LEU A O 1
ATOM 754 N N . ASN A 1 95 ? -4.285 4.494 -0.382 1.00 95.69 95 ASN A N 1
ATOM 755 C CA . ASN A 1 95 ? -3.310 5.388 -0.993 1.00 95.69 95 ASN A CA 1
ATOM 756 C C . ASN A 1 95 ? -1.933 5.118 -0.371 1.00 95.69 95 ASN A C 1
ATOM 758 O O . ASN A 1 95 ? -1.776 5.245 0.841 1.00 95.69 95 ASN A O 1
ATOM 762 N N . LEU A 1 96 ? -0.949 4.727 -1.186 1.00 94.44 96 LEU A N 1
ATOM 763 C CA . LEU A 1 96 ? 0.425 4.444 -0.748 1.00 94.44 96 LEU A CA 1
ATOM 764 C C . LEU A 1 96 ? 1.309 5.697 -0.702 1.00 94.44 96 LEU A C 1
ATOM 766 O O . LEU A 1 96 ? 2.468 5.633 -0.310 1.00 94.44 96 LEU A O 1
ATOM 770 N N . ASN A 1 97 ? 0.809 6.845 -1.132 1.0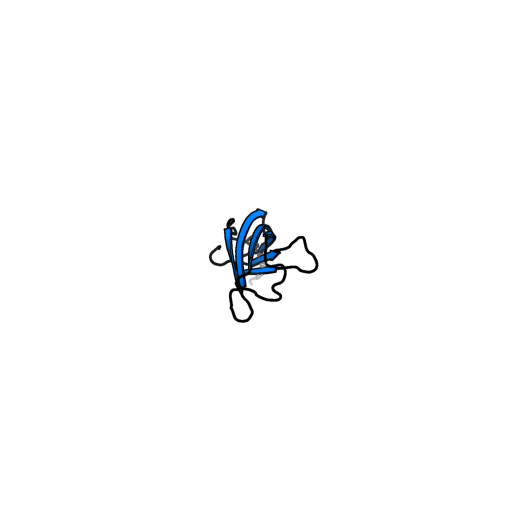0 92.56 97 ASN A N 1
ATOM 771 C CA . ASN A 1 97 ? 1.545 8.096 -1.090 1.00 92.56 97 ASN A CA 1
ATOM 772 C C . ASN A 1 97 ? 0.614 9.288 -0.824 1.00 92.56 97 ASN A C 1
ATOM 774 O O . ASN A 1 97 ? 0.584 10.236 -1.610 1.00 92.56 97 ASN A O 1
ATOM 778 N N . PRO A 1 98 ? -0.096 9.290 0.320 1.00 86.50 98 PRO A N 1
ATOM 779 C CA . PRO A 1 98 ? -1.138 10.274 0.628 1.00 86.50 98 PRO A CA 1
ATOM 780 C C . PRO A 1 98 ? -0.649 11.731 0.645 1.00 86.50 98 PRO A C 1
ATOM 782 O O . PRO A 1 98 ? -1.446 12.649 0.481 1.00 86.50 98 PRO A O 1
ATOM 785 N N . ASN A 1 99 ? 0.661 11.948 0.791 1.00 87.06 99 ASN A N 1
ATOM 786 C CA . ASN A 1 99 ? 1.289 13.269 0.804 1.00 87.06 99 ASN A CA 1
ATOM 787 C C . ASN A 1 99 ? 1.713 13.769 -0.599 1.00 87.06 99 ASN A C 1
ATOM 789 O O . ASN A 1 99 ? 2.378 14.799 -0.701 1.00 87.06 99 ASN A O 1
ATOM 793 N N . MET A 1 100 ? 1.367 13.061 -1.685 1.00 86.00 100 MET A N 1
ATOM 794 C CA . MET A 1 100 ? 1.655 13.452 -3.074 1.00 86.00 100 MET A CA 1
ATOM 795 C C . MET A 1 100 ? 0.371 13.564 -3.905 1.00 86.00 100 MET A C 1
ATOM 797 O O . MET A 1 100 ? -0.330 12.584 -4.108 1.00 86.00 100 MET A O 1
ATOM 801 N N . VAL A 1 101 ? 0.090 14.749 -4.453 1.00 77.44 101 VAL A N 1
ATOM 802 C CA . VAL A 1 101 ? -1.193 15.037 -5.127 1.00 77.44 101 VAL A CA 1
ATOM 803 C C . VAL A 1 101 ? -1.228 14.584 -6.596 1.00 77.44 101 VAL A C 1
ATOM 805 O O . VAL A 1 101 ? -2.257 14.092 -7.052 1.00 77.44 101 VAL A O 1
ATOM 808 N N . ASP A 1 102 ? -0.111 14.669 -7.327 1.00 83.19 102 ASP A N 1
ATOM 809 C CA . ASP A 1 102 ? -0.114 14.500 -8.796 1.00 83.19 102 ASP A CA 1
ATOM 810 C C . ASP A 1 102 ? 0.317 13.107 -9.288 1.00 83.19 102 ASP A C 1
ATOM 812 O O . ASP A 1 102 ? 0.134 12.768 -10.455 1.00 83.19 102 ASP A O 1
ATOM 816 N N . SER A 1 103 ? 0.885 12.273 -8.412 1.00 83.69 103 SER A N 1
ATOM 817 C CA . SER A 1 103 ? 1.453 10.963 -8.775 1.00 83.69 103 SER A CA 1
ATOM 818 C C . SER A 1 103 ? 0.972 9.865 -7.829 1.00 83.69 103 SER A C 1
ATOM 820 O O . SER A 1 103 ? 1.758 9.059 -7.337 1.00 83.69 103 SER A O 1
ATOM 822 N N . ASN A 1 104 ? -0.328 9.875 -7.513 1.00 88.19 104 ASN A N 1
ATOM 823 C CA . ASN A 1 104 ? -0.920 8.957 -6.542 1.00 88.19 104 ASN A CA 1
ATOM 824 C C . ASN A 1 104 ? -0.773 7.485 -6.962 1.00 88.19 104 ASN A C 1
ATOM 826 O O . ASN A 1 104 ? -1.008 7.120 -8.115 1.00 88.19 104 ASN A O 1
ATOM 830 N N . VAL A 1 105 ? -0.482 6.628 -5.990 1.00 91.12 105 VAL A N 1
ATOM 831 C CA . VAL A 1 105 ? -0.447 5.174 -6.127 1.00 91.12 105 VAL A CA 1
ATOM 832 C C . VAL A 1 105 ? -1.540 4.607 -5.237 1.00 91.12 105 VAL A C 1
ATOM 834 O O . VAL A 1 105 ? -1.475 4.693 -4.013 1.00 91.12 105 VAL A O 1
ATOM 837 N N . HIS A 1 106 ? -2.545 4.001 -5.864 1.00 93.38 106 HIS A N 1
ATOM 838 C CA . HIS A 1 106 ? -3.687 3.435 -5.161 1.00 93.38 106 HIS A CA 1
ATOM 839 C C . HIS A 1 106 ? -3.733 1.916 -5.305 1.00 93.38 106 HIS A C 1
ATOM 841 O O . HIS A 1 106 ? -3.680 1.396 -6.420 1.00 93.38 106 HIS A O 1
ATOM 847 N N . LEU A 1 107 ? -3.944 1.218 -4.192 1.00 93.31 107 LEU A N 1
ATOM 848 C CA . LEU A 1 107 ? -4.397 -0.168 -4.185 1.00 93.31 107 LEU A CA 1
ATOM 849 C C . LEU A 1 107 ? -5.915 -0.187 -4.039 1.00 93.31 107 LEU A C 1
ATOM 851 O O . LEU A 1 107 ? -6.476 0.449 -3.147 1.00 93.31 107 LEU A O 1
ATOM 855 N N . LYS A 1 108 ? -6.583 -0.923 -4.924 1.00 94.62 108 LYS A N 1
ATOM 856 C CA . LYS A 1 108 ? -8.023 -1.173 -4.857 1.00 94.62 108 LYS A CA 1
ATOM 857 C C . LYS A 1 108 ? -8.239 -2.668 -4.946 1.00 94.62 108 LYS A C 1
ATOM 859 O O . LYS A 1 108 ? -7.832 -3.284 -5.928 1.00 94.62 108 LYS A O 1
ATOM 864 N N . GLY A 1 109 ? -8.837 -3.248 -3.919 1.00 91.25 109 GLY A N 1
ATOM 865 C CA . GLY A 1 109 ? -8.928 -4.696 -3.807 1.00 91.25 109 GLY A CA 1
ATOM 866 C C . GLY A 1 109 ? -10.118 -5.163 -2.995 1.00 91.25 109 GLY A C 1
ATOM 867 O O . GLY A 1 109 ? -10.885 -4.367 -2.452 1.00 91.25 109 GLY A O 1
ATOM 868 N N . LYS A 1 110 ? -10.255 -6.484 -2.932 1.00 89.69 110 LYS A N 1
ATOM 869 C CA . LYS A 1 110 ? -11.218 -7.177 -2.085 1.00 89.69 110 LYS A CA 1
ATOM 870 C C . LYS A 1 110 ? -10.479 -7.948 -1.000 1.00 89.69 110 LYS A C 1
ATOM 872 O O . LYS A 1 110 ? -9.465 -8.577 -1.288 1.00 89.69 110 LYS A O 1
ATOM 877 N N . ILE A 1 111 ? -11.004 -7.900 0.215 1.00 84.38 111 ILE A N 1
ATOM 878 C CA . ILE A 1 111 ? -10.514 -8.657 1.366 1.00 84.38 111 ILE A CA 1
ATOM 879 C C . ILE A 1 111 ? -11.184 -10.019 1.321 1.00 84.38 111 ILE A C 1
ATOM 881 O O . ILE A 1 111 ? -12.415 -10.108 1.288 1.00 84.38 111 ILE A O 1
ATOM 885 N N . LYS A 1 112 ? -10.393 -11.088 1.315 1.00 82.62 112 LYS A N 1
ATOM 886 C CA . LYS A 1 112 ? -10.922 -12.449 1.243 1.00 82.62 112 LYS A CA 1
ATOM 887 C C . LYS A 1 112 ? -10.584 -13.176 2.531 1.00 82.62 112 LYS A C 1
ATOM 889 O O . LYS A 1 112 ? -9.477 -13.086 3.035 1.00 82.62 112 LYS A O 1
ATOM 894 N N . ASP A 1 113 ? -11.563 -13.880 3.091 1.00 74.75 113 ASP A N 1
ATOM 895 C CA . ASP A 1 113 ? -11.382 -14.666 4.318 1.00 74.75 113 ASP A CA 1
ATOM 896 C C . ASP A 1 113 ? -10.933 -13.826 5.534 1.00 74.75 113 ASP A C 1
ATOM 898 O O . ASP A 1 113 ? -10.383 -14.349 6.501 1.00 74.75 113 ASP A O 1
ATOM 902 N N . GLY A 1 114 ? -11.205 -12.514 5.499 1.00 63.03 114 GLY A N 1
ATOM 903 C CA . GLY A 1 114 ? -10.755 -11.575 6.524 1.00 63.03 114 GLY A CA 1
ATOM 904 C C . GLY A 1 114 ? -9.236 -11.442 6.572 1.00 63.03 114 GLY A C 1
ATOM 905 O O . GLY A 1 114 ? -8.709 -11.293 7.668 1.00 63.03 114 GLY A O 1
ATOM 906 N N . ARG A 1 115 ? -8.555 -11.560 5.425 1.00 53.34 115 ARG A N 1
ATOM 907 C CA . ARG A 1 115 ? -7.118 -11.360 5.217 1.00 53.34 115 ARG A CA 1
ATOM 908 C C . ARG A 1 115 ? -6.861 -10.633 3.899 1.00 53.34 115 ARG A C 1
ATOM 910 O O . ARG A 1 115 ? -7.725 -10.699 2.991 1.00 53.34 115 ARG A O 1
#

Radius of gyration: 25.25 Å; chains: 1; bounding box: 99×30×32 Å

pLDDT: mean 82.66, std 17.83, range [38.31, 97.88]

Sequence (115 aa):
MYLLSFVLGFYIWNCSRAKSVQQSKPFPLGEYQYAGFDKKGDKIVEGRLAITSREEDRIKGEWQLNKIGNPERIGPQTGKGECDGLVQEDSLFLNLNPNMVDSNVHLKGKIKDGR

Foldseek 3Di:
DDDDDDDPDPPPPPPPVPPPPPPADDQDFAKDWDWDADPVRHTFKTWIWGFDDDDRFKTKTKIAMDTDDDDPPPAPRHGIDMKIWGHDRQWTWIWRCVVDDPRTDIDIDGHPPSD

Secondary structure (DSSP, 8-state):
-----------------------PPPPPPEEEEEEEE-TTS-EEEEEEEEEEEEETTEEEEEEEEEE-S--SS--S-SEEEEEEEEEETTEEEEES-TT-SSS--EEEEE--TT-